Protein AF-A0A386B1X5-F1 (afdb_monomer)

Mean predicted aligned error: 3.67 Å

Organism: NCBI:txid170437

Structure (mmCIF, N/CA/C/O backbone):
data_AF-A0A386B1X5-F1
#
_entry.id   AF-A0A386B1X5-F1
#
loop_
_atom_site.group_PDB
_atom_site.id
_atom_site.type_symbol
_atom_site.label_atom_id
_atom_site.label_alt_id
_atom_site.label_comp_id
_atom_site.label_asym_id
_atom_site.label_entity_id
_atom_site.label_seq_id
_atom_site.pdbx_PDB_ins_code
_atom_site.Cartn_x
_atom_site.Cartn_y
_atom_site.Cartn_z
_atom_site.occupancy
_atom_site.B_iso_or_equiv
_atom_site.auth_seq_id
_atom_site.auth_comp_id
_atom_site.auth_asym_id
_atom_site.auth_atom_id
_atom_site.pdbx_PDB_model_nu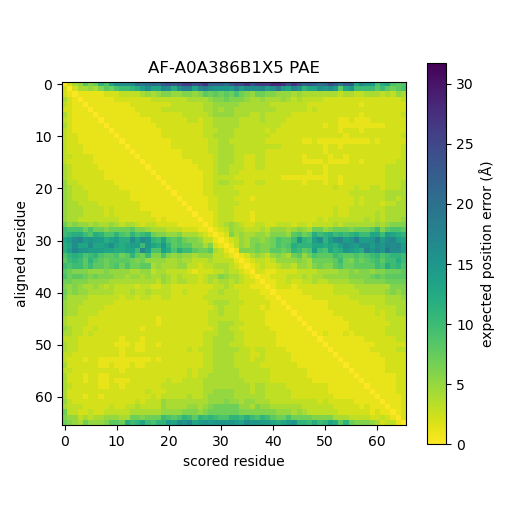m
ATOM 1 N N . MET A 1 1 ? -11.434 5.958 19.113 1.00 63.25 1 MET A N 1
ATOM 2 C CA . MET A 1 1 ? -11.377 4.851 18.136 1.00 63.25 1 MET A CA 1
ATOM 3 C C . MET A 1 1 ? -12.000 5.207 16.789 1.00 63.25 1 MET A C 1
ATOM 5 O O . MET A 1 1 ? -11.450 4.779 15.791 1.00 63.25 1 MET A O 1
ATOM 9 N N . ASN A 1 2 ? -13.025 6.071 16.715 1.00 82.38 2 ASN A N 1
ATOM 10 C CA . ASN A 1 2 ? -13.631 6.448 15.426 1.00 82.38 2 A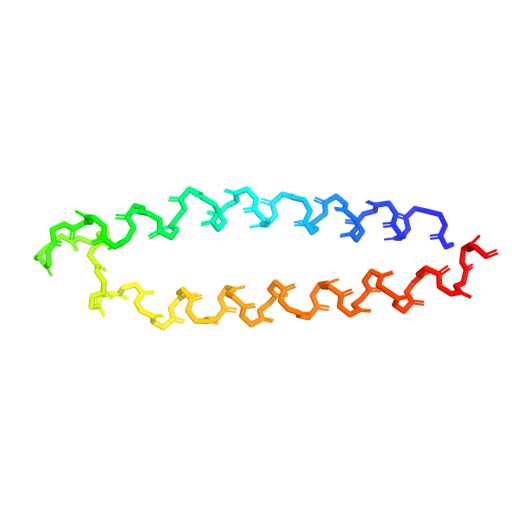SN A CA 1
ATOM 11 C C . ASN A 1 2 ? -12.694 7.264 14.500 1.00 82.38 2 ASN A C 1
ATOM 13 O O . ASN A 1 2 ? -12.457 6.851 13.374 1.00 82.38 2 ASN A O 1
ATOM 17 N N . LEU A 1 3 ? -12.066 8.351 14.980 1.00 92.50 3 LEU A N 1
ATOM 18 C CA . LEU A 1 3 ? -11.138 9.143 14.145 1.00 92.50 3 LEU A CA 1
ATOM 19 C C . LEU A 1 3 ? -9.906 8.339 13.699 1.00 92.50 3 LEU A C 1
ATOM 21 O O . LEU A 1 3 ? -9.563 8.353 12.523 1.00 92.50 3 LEU A O 1
ATOM 25 N N . LEU A 1 4 ? -9.262 7.608 14.617 1.00 93.50 4 LEU A N 1
ATOM 26 C CA . LEU A 1 4 ? -8.080 6.796 14.296 1.00 93.50 4 LEU A CA 1
ATOM 27 C C . LEU A 1 4 ? -8.408 5.707 13.260 1.00 93.50 4 LEU A C 1
ATOM 29 O O . LEU A 1 4 ? -7.659 5.523 12.307 1.00 93.50 4 LEU A O 1
ATOM 33 N N . PHE A 1 5 ? -9.548 5.026 13.418 1.00 94.56 5 PHE A N 1
ATOM 34 C CA . PHE A 1 5 ? -10.020 4.028 12.461 1.00 94.56 5 PHE A CA 1
ATOM 35 C C . PHE A 1 5 ? -10.344 4.652 11.098 1.00 94.56 5 PHE A C 1
ATOM 37 O O . PHE A 1 5 ? -9.892 4.141 10.079 1.00 94.56 5 PHE A O 1
ATOM 44 N N . GLN A 1 6 ? -11.035 5.796 11.062 1.00 95.31 6 GLN A N 1
ATOM 45 C CA . GLN A 1 6 ? -11.312 6.521 9.817 1.00 95.31 6 GLN A CA 1
ATOM 46 C C . GLN A 1 6 ? -10.024 6.938 9.092 1.00 95.31 6 GLN A C 1
ATOM 48 O O . GLN A 1 6 ? -9.913 6.730 7.886 1.00 95.31 6 GLN A O 1
ATOM 53 N N . PHE A 1 7 ? -9.026 7.462 9.812 1.00 96.69 7 PHE A N 1
ATOM 54 C CA . PHE A 1 7 ? -7.722 7.800 9.232 1.00 96.69 7 PHE A CA 1
ATOM 55 C C . PHE A 1 7 ? -6.959 6.570 8.738 1.00 96.69 7 PHE A C 1
ATOM 57 O O . PHE A 1 7 ? -6.323 6.642 7.685 1.00 96.69 7 PHE A O 1
ATOM 64 N N . ALA A 1 8 ? -7.026 5.446 9.456 1.00 96.25 8 ALA A N 1
ATOM 65 C CA . ALA A 1 8 ? -6.403 4.196 9.031 1.00 96.25 8 ALA A CA 1
ATOM 66 C C . ALA A 1 8 ? -7.044 3.667 7.739 1.00 96.25 8 ALA A C 1
ATOM 68 O O . ALA A 1 8 ? -6.332 3.327 6.797 1.00 96.25 8 ALA A O 1
ATOM 69 N N . VAL A 1 9 ? -8.378 3.680 7.653 1.00 96.81 9 VAL A N 1
ATOM 70 C CA . VAL A 1 9 ? -9.122 3.274 6.450 1.00 96.81 9 VAL A CA 1
ATOM 71 C C . VAL A 1 9 ? -8.859 4.229 5.285 1.00 96.81 9 VAL A C 1
ATOM 73 O O . VAL A 1 9 ? -8.621 3.776 4.169 1.00 96.81 9 VAL A O 1
ATOM 76 N N . PHE A 1 10 ? -8.840 5.543 5.527 1.00 97.62 10 PHE A N 1
ATOM 77 C CA . PHE A 1 10 ? -8.507 6.526 4.495 1.00 97.62 10 PHE A CA 1
ATOM 78 C C . PHE A 1 10 ? -7.074 6.346 3.979 1.00 97.62 10 PHE A C 1
ATOM 80 O O . PHE A 1 10 ? -6.856 6.323 2.770 1.00 97.62 10 PHE A O 1
ATOM 87 N N . SER A 1 11 ? -6.107 6.151 4.880 1.00 97.25 11 SER A N 1
ATOM 88 C CA . SER A 1 11 ? -4.716 5.858 4.517 1.00 97.25 11 SER A CA 1
ATOM 89 C C . SER A 1 11 ? -4.619 4.577 3.696 1.00 97.25 11 SER A C 1
ATOM 91 O O . SER A 1 11 ? -3.964 4.567 2.659 1.00 97.25 11 SER A O 1
ATOM 93 N N . PHE A 1 12 ? -5.316 3.515 4.108 1.00 98.00 12 PHE A N 1
ATOM 94 C CA . PHE A 1 12 ? -5.373 2.258 3.368 1.00 98.00 12 PHE A CA 1
ATOM 95 C C . PHE A 1 12 ? -5.948 2.441 1.957 1.00 98.00 12 PHE A C 1
ATOM 97 O O . PHE A 1 12 ? -5.371 1.947 0.986 1.00 98.00 12 PHE A O 1
ATOM 104 N N . LEU A 1 13 ? -7.038 3.199 1.819 1.00 97.94 13 LEU A N 1
ATOM 105 C CA . LEU A 1 13 ? -7.648 3.513 0.529 1.00 97.94 13 LEU A CA 1
ATOM 106 C C . LEU A 1 13 ? -6.687 4.304 -0.370 1.00 97.94 13 LEU A C 1
ATOM 108 O O . LEU A 1 13 ? -6.420 3.892 -1.497 1.00 97.94 13 LEU A O 1
ATOM 112 N N . ALA A 1 14 ? -6.134 5.410 0.132 1.00 98.06 14 ALA A N 1
ATOM 113 C CA . ALA A 1 14 ? -5.207 6.256 -0.616 1.00 98.06 14 ALA A CA 1
ATOM 114 C C . ALA A 1 14 ? -3.964 5.473 -1.066 1.00 98.06 14 ALA A C 1
ATOM 116 O O . ALA A 1 14 ? -3.556 5.556 -2.224 1.00 98.06 14 ALA A O 1
ATOM 117 N N . PHE A 1 15 ? -3.399 4.652 -0.178 1.00 97.81 15 PHE A N 1
ATOM 118 C CA . PHE A 1 15 ? -2.235 3.832 -0.492 1.00 97.81 15 PHE A CA 1
ATOM 119 C C . PHE A 1 15 ? -2.556 2.734 -1.516 1.00 97.81 15 PHE A C 1
ATOM 121 O O . PHE A 1 15 ? -1.745 2.450 -2.396 1.00 97.81 15 PHE A O 1
ATOM 128 N N . SER A 1 16 ? -3.763 2.163 -1.463 1.00 98.06 16 SER A N 1
ATOM 129 C CA . SER A 1 16 ? -4.246 1.221 -2.479 1.00 98.06 16 SER A CA 1
ATOM 130 C C . SER A 1 16 ? -4.335 1.873 -3.857 1.00 98.06 16 SER A C 1
ATOM 132 O O . SER A 1 16 ? -3.908 1.271 -4.836 1.00 98.06 16 SER A O 1
ATOM 134 N N . PHE A 1 17 ? -4.826 3.114 -3.945 1.00 98.19 17 PHE A N 1
ATOM 135 C CA . PHE A 1 17 ? -4.850 3.859 -5.208 1.00 98.19 17 PHE A CA 1
ATOM 136 C C . P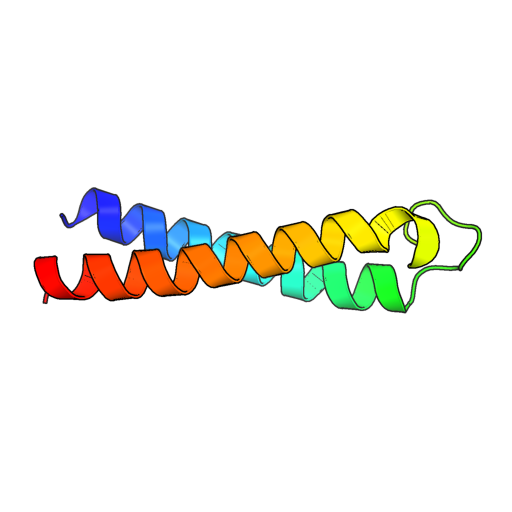HE A 1 17 ? -3.445 4.137 -5.748 1.00 98.19 17 PHE A C 1
ATOM 138 O O . PHE A 1 17 ? -3.207 3.962 -6.943 1.00 98.19 17 PHE A O 1
ATOM 145 N N . LEU A 1 18 ? -2.502 4.514 -4.877 1.00 97.06 18 LEU A N 1
ATOM 146 C CA . LEU A 1 18 ? -1.105 4.704 -5.274 1.00 97.06 18 LEU A CA 1
ATOM 147 C C . LEU A 1 18 ? -0.505 3.420 -5.848 1.00 97.06 18 LEU A C 1
ATOM 149 O O . LEU A 1 18 ? 0.136 3.470 -6.893 1.00 97.06 18 LEU A O 1
ATOM 153 N N . LEU A 1 19 ? -0.747 2.269 -5.216 1.00 97.25 19 LEU A N 1
ATOM 154 C CA . LEU A 1 19 ? -0.291 0.979 -5.735 1.00 97.25 19 LEU A CA 1
ATOM 155 C C . LEU A 1 19 ? -1.020 0.573 -7.020 1.00 97.25 19 LEU A C 1
ATOM 157 O O . LEU A 1 19 ? -0.376 0.078 -7.940 1.00 97.25 19 LEU A O 1
ATOM 161 N N . ALA A 1 20 ? -2.327 0.821 -7.129 1.00 97.81 20 ALA A N 1
ATOM 162 C CA . ALA A 1 20 ? -3.115 0.496 -8.318 1.00 97.81 20 ALA A CA 1
ATOM 163 C C . ALA A 1 20 ? -2.611 1.220 -9.576 1.00 97.81 20 ALA A C 1
ATOM 165 O O . ALA A 1 20 ? -2.700 0.672 -10.671 1.00 97.81 20 ALA A O 1
ATOM 166 N N . ILE A 1 21 ? -2.060 2.427 -9.420 1.00 96.69 21 ILE A N 1
ATOM 167 C CA . ILE A 1 21 ? -1.431 3.185 -10.508 1.00 96.69 21 ILE A CA 1
ATOM 168 C C . ILE A 1 21 ? 0.052 2.814 -10.635 1.00 96.69 21 ILE A C 1
ATOM 170 O O . ILE A 1 21 ? 0.530 2.512 -11.726 1.00 96.69 21 ILE A O 1
ATOM 174 N N . GLY A 1 22 ? 0.790 2.815 -9.524 1.00 94.62 22 GLY A N 1
ATOM 175 C CA . GLY A 1 22 ? 2.240 2.634 -9.506 1.00 94.62 22 GLY A CA 1
ATOM 176 C C . GLY A 1 22 ? 2.692 1.256 -9.979 1.00 94.62 22 GLY A C 1
ATOM 177 O O . GLY A 1 22 ? 3.692 1.158 -10.683 1.00 94.62 22 GLY A O 1
ATOM 178 N N . VAL A 1 23 ? 1.947 0.195 -9.654 1.00 96.12 23 VAL A N 1
ATOM 179 C CA . VAL A 1 23 ? 2.284 -1.177 -10.062 1.00 96.12 23 VAL A CA 1
ATOM 180 C C . VAL A 1 23 ? 2.268 -1.322 -11.597 1.00 96.12 23 VAL A C 1
ATOM 182 O O . VAL A 1 23 ? 3.311 -1.683 -12.147 1.00 96.12 23 VAL A O 1
ATOM 185 N N . PRO A 1 24 ? 1.173 -1.004 -12.327 1.00 95.25 24 PRO A N 1
ATOM 186 C CA . PRO A 1 24 ? 1.182 -1.018 -13.791 1.00 95.25 24 PRO A CA 1
ATOM 187 C C . PRO A 1 24 ? 2.228 -0.091 -14.402 1.00 95.25 24 PRO A C 1
ATOM 189 O O . PRO A 1 24 ? 2.895 -0.480 -15.355 1.00 95.25 24 PRO A O 1
ATOM 192 N N . VAL A 1 25 ? 2.385 1.117 -13.852 1.00 94.94 25 VAL A N 1
ATOM 193 C CA . VAL A 1 25 ? 3.331 2.107 -14.377 1.00 94.94 25 VAL A CA 1
ATOM 194 C C . VAL A 1 25 ? 4.764 1.586 -14.311 1.00 94.94 25 VAL A C 1
ATOM 196 O O . VAL A 1 25 ? 5.486 1.690 -15.298 1.00 94.94 25 VAL A O 1
ATOM 199 N N . VAL A 1 26 ? 5.169 0.979 -13.193 1.00 94.88 26 VAL A N 1
ATOM 200 C CA . VAL A 1 26 ? 6.528 0.443 -13.065 1.00 94.88 26 VAL A CA 1
ATOM 201 C C . VAL A 1 26 ? 6.737 -0.812 -13.908 1.00 94.88 26 VAL A C 1
ATOM 203 O O . VAL A 1 26 ? 7.816 -1.011 -14.465 1.00 94.88 26 VAL A O 1
ATOM 206 N N . PHE A 1 27 ? 5.719 -1.666 -14.026 1.00 93.44 27 PHE A N 1
ATOM 207 C CA . PHE A 1 27 ? 5.830 -2.877 -14.838 1.00 93.44 27 PHE A CA 1
ATOM 208 C C . PHE A 1 27 ? 5.822 -2.609 -16.345 1.00 93.44 27 PHE A C 1
ATOM 210 O O . PHE A 1 27 ? 6.459 -3.354 -17.084 1.00 93.44 27 PHE A O 1
ATOM 217 N N . ALA A 1 28 ? 5.124 -1.569 -16.802 1.00 94.00 28 ALA A N 1
ATOM 218 C CA . ALA A 1 28 ? 5.114 -1.152 -18.203 1.00 94.00 28 ALA A CA 1
ATOM 219 C C . ALA A 1 28 ? 6.226 -0.142 -18.543 1.00 94.00 28 ALA A C 1
ATOM 221 O O . ALA A 1 28 ? 6.446 0.145 -19.719 1.00 94.00 28 ALA A O 1
ATOM 222 N N . GLY A 1 29 ? 6.898 0.417 -17.532 1.00 89.44 29 GLY A N 1
ATOM 223 C CA . GLY A 1 29 ? 7.973 1.386 -17.700 1.00 89.44 29 GLY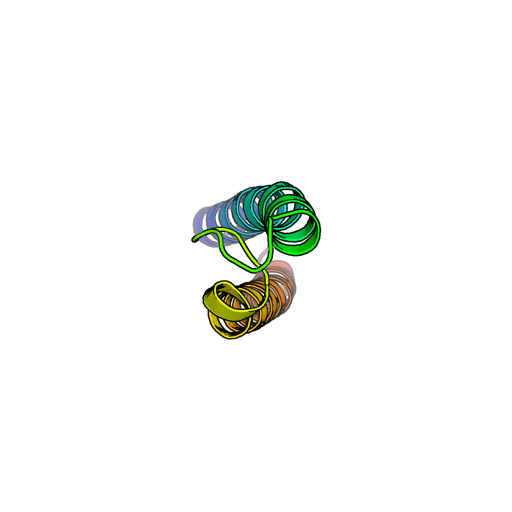 A CA 1
ATOM 224 C C . GLY A 1 29 ? 9.166 0.801 -18.453 1.00 89.44 29 GLY A C 1
ATOM 225 O O . GLY A 1 29 ? 9.556 -0.348 -18.237 1.00 89.44 29 GLY A O 1
ATOM 226 N N . ASP A 1 30 ? 9.767 1.611 -19.325 1.00 86.12 30 ASP A N 1
ATOM 227 C CA . ASP A 1 30 ? 10.966 1.227 -20.070 1.00 86.12 30 ASP A CA 1
ATOM 228 C C . ASP A 1 30 ? 12.094 0.841 -19.084 1.00 86.12 30 ASP A C 1
ATOM 230 O O . ASP A 1 30 ? 12.339 1.602 -18.136 1.00 86.12 30 ASP A O 1
ATOM 234 N N . PRO A 1 31 ? 12.798 -0.295 -19.277 1.00 76.38 31 PRO A N 1
ATOM 235 C CA . PRO A 1 31 ? 13.869 -0.753 -18.387 1.00 76.38 31 PRO A CA 1
ATOM 236 C C . PRO A 1 31 ? 15.001 0.255 -18.159 1.00 76.38 31 PRO A C 1
ATOM 238 O O . PRO A 1 31 ? 15.704 0.149 -17.155 1.00 76.38 31 PRO A O 1
ATOM 241 N N . MET A 1 32 ? 15.197 1.196 -19.085 1.00 77.44 32 MET A N 1
ATOM 242 C CA . MET A 1 32 ? 16.233 2.228 -19.036 1.00 77.44 32 MET A CA 1
ATOM 243 C C . MET A 1 32 ? 15.709 3.578 -18.513 1.00 77.44 32 MET A C 1
ATOM 245 O O . MET A 1 32 ? 16.476 4.530 -18.378 1.00 77.44 32 MET A O 1
ATOM 249 N N . SER A 1 33 ? 14.411 3.669 -18.201 1.00 79.00 33 SER A N 1
ATOM 250 C CA . SER A 1 33 ? 13.769 4.854 -17.626 1.00 79.00 33 SER A CA 1
ATOM 251 C C . SER A 1 33 ? 13.716 4.806 -16.096 1.00 79.00 33 SER A C 1
ATOM 253 O O . SER A 1 33 ? 13.694 3.738 -15.486 1.00 79.00 33 SER A O 1
ATOM 255 N N . THR A 1 34 ? 13.615 5.973 -15.457 1.00 84.19 34 THR A N 1
ATOM 256 C CA . THR A 1 34 ? 13.500 6.106 -13.991 1.00 84.19 34 THR A CA 1
ATOM 257 C C . THR A 1 34 ? 12.214 5.511 -13.415 1.00 84.19 34 THR A C 1
ATOM 259 O O . THR A 1 34 ? 12.121 5.327 -12.205 1.00 84.19 34 THR A O 1
ATOM 262 N N . LEU A 1 35 ? 11.225 5.195 -14.257 1.00 85.62 35 LEU A N 1
ATOM 263 C CA . LEU A 1 35 ? 10.010 4.479 -13.869 1.00 85.62 35 LEU A CA 1
ATOM 264 C C . LEU A 1 35 ? 10.085 2.976 -14.166 1.00 85.62 35 LEU A C 1
ATOM 266 O O . LEU A 1 35 ? 9.117 2.271 -13.923 1.00 85.62 35 LEU A O 1
ATOM 270 N N . GLY A 1 36 ? 11.210 2.457 -14.655 1.00 89.69 36 GLY A N 1
ATOM 271 C CA . GLY A 1 36 ? 11.372 1.034 -14.931 1.00 89.69 36 GLY A CA 1
ATOM 272 C C . GLY A 1 36 ? 11.434 0.167 -13.668 1.00 89.69 36 GLY A C 1
ATOM 273 O O . GLY A 1 36 ? 11.731 0.628 -12.559 1.00 89.69 36 GLY A O 1
ATOM 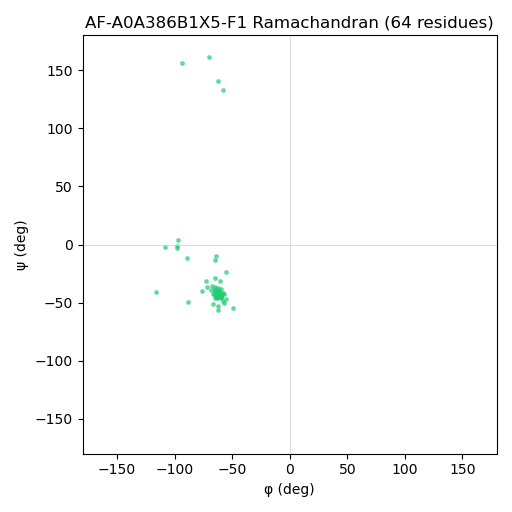274 N N . TRP A 1 37 ? 11.197 -1.134 -13.856 1.00 91.00 37 TRP A N 1
ATOM 275 C CA . TRP A 1 37 ? 11.217 -2.145 -12.794 1.00 91.00 37 TRP A CA 1
ATOM 276 C C . TRP A 1 37 ? 12.524 -2.192 -11.999 1.00 91.00 37 TRP A C 1
ATOM 278 O O . TRP A 1 37 ? 12.477 -2.226 -10.772 1.00 91.00 37 TRP A O 1
ATOM 288 N N . ASN A 1 38 ? 13.682 -2.198 -12.667 1.00 90.00 38 ASN A N 1
ATOM 289 C CA . ASN A 1 38 ? 14.971 -2.389 -11.992 1.00 90.00 38 ASN A CA 1
ATOM 290 C C . ASN A 1 38 ? 15.254 -1.310 -10.940 1.00 90.00 38 ASN A C 1
ATOM 292 O O . ASN A 1 38 ? 15.758 -1.640 -9.869 1.00 90.00 38 ASN A O 1
ATOM 296 N N . GLU A 1 39 ? 14.876 -0.062 -11.219 1.00 91.44 39 GLU A N 1
ATOM 297 C CA . GLU A 1 39 ? 15.081 1.064 -10.304 1.00 91.44 39 GLU A CA 1
ATOM 298 C C . GLU A 1 39 ? 14.068 1.055 -9.149 1.00 91.44 39 GLU A C 1
ATOM 300 O O . GLU A 1 39 ? 14.406 1.292 -7.992 1.00 91.44 39 GLU A O 1
ATOM 305 N N . ASN A 1 40 ? 12.808 0.717 -9.437 1.00 94.00 40 ASN A N 1
ATOM 306 C CA . ASN A 1 40 ? 11.711 0.864 -8.476 1.00 94.00 40 ASN A CA 1
ATOM 307 C C . ASN A 1 40 ? 11.359 -0.420 -7.720 1.00 94.00 40 ASN A C 1
ATOM 309 O O . ASN A 1 40 ? 10.500 -0.387 -6.838 1.00 94.00 40 ASN A O 1
ATOM 313 N N . LYS A 1 41 ? 12.006 -1.549 -8.028 1.00 93.06 41 LYS A N 1
ATOM 314 C CA . LYS A 1 41 ? 11.710 -2.867 -7.449 1.00 93.06 41 LYS A CA 1
ATOM 315 C C . LYS A 1 41 ? 11.627 -2.826 -5.923 1.00 93.06 41 LYS A C 1
ATOM 317 O O . LYS A 1 41 ? 10.619 -3.229 -5.348 1.00 93.06 41 LYS A O 1
ATOM 322 N N . THR A 1 42 ? 12.671 -2.326 -5.264 1.00 95.69 42 THR A N 1
ATOM 323 C CA . THR A 1 42 ? 12.741 -2.273 -3.793 1.00 95.69 42 THR A CA 1
ATOM 324 C C . THR A 1 42 ? 11.662 -1.364 -3.212 1.00 95.69 42 THR A C 1
ATOM 326 O O . THR A 1 42 ? 11.011 -1.724 -2.230 1.00 95.69 42 THR A O 1
ATOM 329 N N . THR A 1 43 ? 11.421 -0.215 -3.843 1.00 95.12 43 THR A N 1
ATOM 330 C CA . THR A 1 43 ? 10.367 0.729 -3.456 1.00 95.12 43 THR A CA 1
ATOM 331 C C . THR A 1 43 ? 8.986 0.087 -3.544 1.00 95.12 43 THR A C 1
ATOM 333 O O . THR A 1 43 ? 8.209 0.180 -2.597 1.00 95.12 43 THR A O 1
ATOM 336 N N . LEU A 1 44 ? 8.697 -0.638 -4.628 1.00 95.94 44 LEU A N 1
ATOM 337 C CA . LEU A 1 44 ? 7.436 -1.356 -4.817 1.00 95.94 44 LEU A CA 1
ATOM 338 C C . LEU A 1 44 ? 7.233 -2.461 -3.783 1.00 95.94 44 LEU A C 1
ATOM 340 O O . LEU A 1 44 ? 6.163 -2.545 -3.186 1.00 95.94 44 LEU A O 1
ATOM 344 N N . PHE A 1 45 ? 8.262 -3.267 -3.510 1.00 96.19 45 PHE A N 1
ATOM 345 C CA . PHE A 1 45 ? 8.191 -4.281 -2.455 1.00 96.19 45 PHE A CA 1
ATOM 346 C C . PHE A 1 45 ? 7.957 -3.662 -1.074 1.00 96.19 45 PHE A C 1
ATOM 348 O O . PHE A 1 45 ? 7.156 -4.177 -0.295 1.00 96.19 45 PHE A O 1
ATOM 355 N N . THR A 1 46 ? 8.602 -2.530 -0.789 1.00 97.12 46 THR A N 1
ATOM 356 C CA . THR A 1 46 ? 8.426 -1.806 0.477 1.00 97.12 46 THR A CA 1
ATOM 357 C C . THR A 1 46 ? 7.012 -1.237 0.589 1.00 97.12 46 THR A C 1
ATOM 359 O O . THR A 1 46 ? 6.376 -1.364 1.633 1.00 97.12 46 THR A O 1
ATOM 362 N N . ALA A 1 47 ? 6.485 -0.671 -0.497 1.00 96.62 47 ALA A N 1
ATOM 363 C CA . ALA A 1 47 ? 5.126 -0.151 -0.556 1.00 96.62 47 ALA A CA 1
ATOM 364 C C . ALA A 1 47 ? 4.085 -1.267 -0.357 1.00 96.62 47 ALA A C 1
ATOM 366 O O . ALA A 1 47 ? 3.169 -1.112 0.446 1.00 96.62 47 ALA A O 1
ATOM 367 N N . ILE A 1 48 ? 4.251 -2.426 -1.001 1.00 97.06 48 ILE A N 1
ATOM 368 C CA . ILE A 1 48 ? 3.374 -3.589 -0.790 1.00 97.06 48 ILE A CA 1
ATOM 369 C C . ILE A 1 48 ? 3.449 -4.077 0.666 1.00 97.06 48 ILE A C 1
ATOM 371 O O . ILE A 1 48 ? 2.418 -4.368 1.269 1.00 97.06 48 ILE A O 1
ATOM 375 N N . GLY A 1 49 ? 4.646 -4.117 1.260 1.00 97.62 49 GLY A N 1
ATOM 376 C CA . GLY A 1 49 ? 4.818 -4.451 2.676 1.00 97.62 49 GLY A CA 1
ATOM 377 C C . GLY A 1 49 ? 4.073 -3.485 3.602 1.00 97.62 49 GLY A C 1
ATOM 378 O O . GLY A 1 49 ? 3.344 -3.921 4.492 1.00 97.62 49 GLY A O 1
ATOM 379 N N . LEU A 1 50 ? 4.186 -2.175 3.360 1.00 97.69 50 LEU A N 1
ATOM 380 C CA . LEU A 1 50 ? 3.457 -1.156 4.120 1.00 97.69 50 LEU A CA 1
ATOM 381 C C . LEU A 1 50 ? 1.938 -1.281 3.940 1.00 97.69 50 LEU A C 1
ATOM 383 O O . LEU A 1 50 ? 1.189 -1.175 4.910 1.00 97.69 50 LEU A O 1
ATOM 387 N N . TRP A 1 51 ? 1.478 -1.556 2.720 1.00 98.19 51 TRP A N 1
ATOM 388 C CA . TRP A 1 51 ? 0.069 -1.815 2.431 1.00 98.19 51 TRP A CA 1
ATOM 389 C C . TRP A 1 51 ? -0.459 -3.020 3.214 1.00 98.19 51 TRP A C 1
ATOM 391 O O . TRP A 1 51 ? -1.536 -2.950 3.802 1.00 98.19 51 TRP A O 1
ATOM 401 N N . PHE A 1 52 ? 0.324 -4.096 3.311 1.00 97.94 52 PHE A N 1
ATOM 402 C CA . PHE A 1 52 ? -0.038 -5.276 4.095 1.00 97.94 52 PHE A CA 1
ATOM 403 C C . PHE A 1 52 ? -0.127 -4.971 5.599 1.00 97.94 52 PHE A C 1
ATOM 405 O O . PHE A 1 52 ? -1.060 -5.413 6.269 1.00 97.94 52 PHE A O 1
ATOM 412 N N . LEU A 1 53 ? 0.780 -4.147 6.134 1.00 98.00 53 LEU A N 1
ATOM 413 C CA . LEU A 1 53 ? 0.686 -3.661 7.516 1.00 98.00 53 LEU A CA 1
ATOM 414 C C . LEU A 1 53 ? -0.577 -2.821 7.751 1.00 98.00 53 LEU A C 1
ATOM 416 O O . LEU A 1 53 ? -1.213 -2.960 8.796 1.00 98.00 53 LEU A O 1
ATOM 420 N N . LEU A 1 54 ? -0.974 -1.988 6.781 1.00 97.44 54 LEU A N 1
ATOM 421 C CA . LEU A 1 54 ? -2.214 -1.210 6.854 1.00 97.44 54 LEU A CA 1
ATOM 422 C C . LEU A 1 54 ? -3.458 -2.110 6.910 1.00 97.44 54 LEU A C 1
ATOM 424 O O . LEU A 1 54 ? -4.373 -1.801 7.670 1.00 97.44 54 LEU A O 1
ATOM 428 N N . VAL A 1 55 ? -3.481 -3.239 6.186 1.00 98.12 55 VAL A N 1
ATOM 429 C CA . VAL A 1 55 ? -4.574 -4.231 6.280 1.00 98.12 55 VAL A CA 1
ATOM 430 C C . VAL A 1 55 ? -4.730 -4.729 7.717 1.00 98.12 55 VAL A C 1
ATOM 432 O O . VAL A 1 55 ? -5.832 -4.690 8.267 1.00 98.12 55 VAL A O 1
ATOM 435 N N . PHE A 1 56 ? -3.63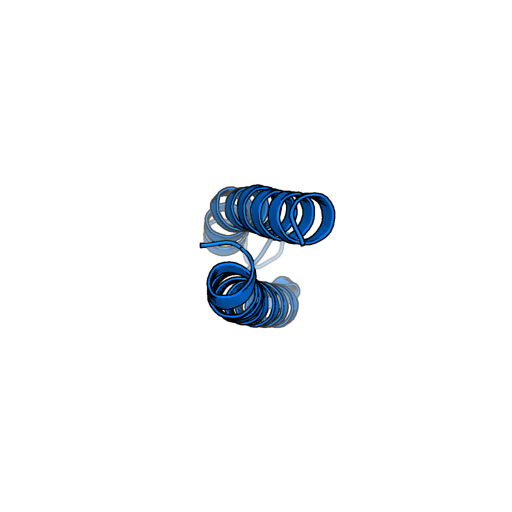5 -5.157 8.354 1.00 97.75 56 PHE A N 1
ATOM 436 C CA . PHE A 1 56 ? -3.691 -5.616 9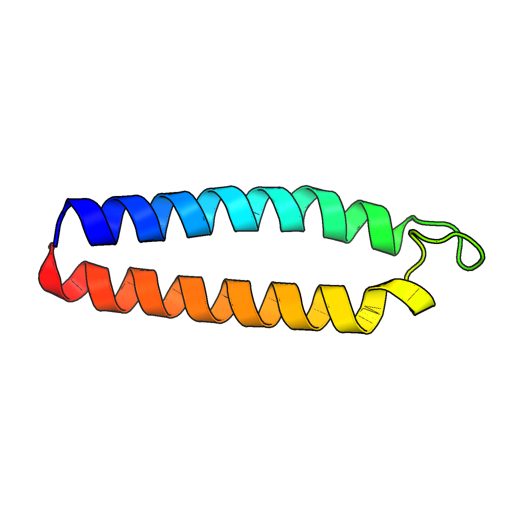.743 1.00 97.75 56 PHE A CA 1
ATOM 437 C C . PHE A 1 56 ? -4.072 -4.504 10.707 1.00 97.75 56 PHE A C 1
ATOM 439 O O . PHE A 1 56 ? -4.870 -4.740 11.608 1.00 97.75 56 PHE A O 1
ATOM 446 N N . LEU A 1 57 ? -3.536 -3.297 10.519 1.00 96.31 57 LEU A N 1
ATOM 447 C CA . LEU A 1 57 ? -3.874 -2.153 11.357 1.00 96.31 57 LEU A CA 1
ATOM 448 C C . LEU A 1 57 ? -5.381 -1.879 11.319 1.00 96.31 57 LEU A C 1
ATOM 450 O O . LEU A 1 57 ? -6.004 -1.765 12.370 1.00 96.31 57 LEU A O 1
ATOM 454 N N . VAL A 1 58 ? -5.979 -1.828 10.125 1.00 96.81 58 VAL A N 1
ATOM 455 C CA . VAL A 1 58 ? -7.427 -1.635 9.964 1.00 96.81 58 VAL A CA 1
ATOM 456 C C . VAL A 1 58 ? -8.209 -2.781 10.609 1.00 96.81 58 VAL A C 1
ATOM 458 O O . VAL A 1 58 ? -9.168 -2.516 11.329 1.00 96.81 58 VAL A O 1
ATOM 461 N N . GLY A 1 59 ? -7.787 -4.035 10.415 1.00 96.44 59 GLY A N 1
ATOM 462 C CA . GLY A 1 59 ? -8.432 -5.205 11.019 1.00 96.44 59 GLY A CA 1
ATOM 463 C C . GLY A 1 59 ? -8.382 -5.207 12.550 1.00 96.44 59 GLY A C 1
ATOM 464 O O . GLY A 1 59 ? -9.392 -5.458 13.197 1.00 96.44 59 GLY A O 1
ATO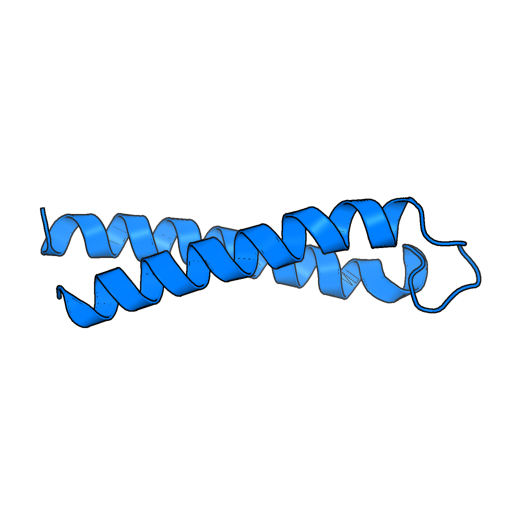M 465 N N . ILE A 1 60 ? -7.238 -4.861 13.143 1.00 96.00 60 ILE A N 1
ATOM 466 C CA . ILE A 1 60 ? -7.083 -4.745 14.600 1.00 96.00 60 ILE A CA 1
ATOM 467 C C . ILE A 1 60 ? -7.955 -3.609 15.138 1.00 96.00 60 ILE A C 1
ATOM 469 O O . ILE A 1 60 ? -8.655 -3.791 16.130 1.00 96.00 60 ILE A O 1
ATOM 473 N N . LEU A 1 61 ? -7.933 -2.442 14.486 1.00 95.38 61 L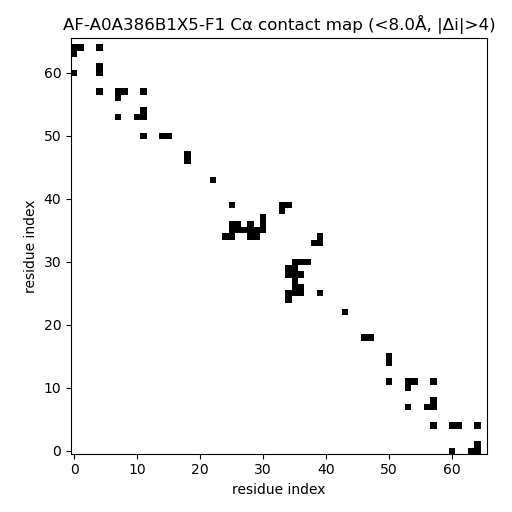EU A N 1
ATOM 474 C CA . LEU A 1 61 ? -8.734 -1.290 14.902 1.00 95.38 61 LEU A CA 1
ATOM 475 C C . LEU A 1 61 ? -10.241 -1.544 14.771 1.00 95.38 61 LEU A C 1
ATOM 477 O O . LEU A 1 61 ? -11.006 -0.985 15.555 1.00 95.38 61 LEU A O 1
ATOM 481 N N . ASN A 1 62 ? -10.660 -2.398 13.831 1.00 94.56 62 ASN A N 1
ATOM 482 C CA . ASN A 1 62 ? -12.054 -2.806 13.671 1.00 94.56 62 ASN A CA 1
ATOM 483 C C . ASN A 1 62 ? -12.609 -3.439 14.959 1.00 94.56 62 ASN A C 1
ATOM 485 O O . ASN A 1 62 ? -13.680 -3.032 15.398 1.00 94.56 62 ASN A O 1
ATOM 489 N N . SER A 1 63 ? -11.834 -4.300 15.630 1.00 93.50 63 SER A N 1
ATOM 490 C CA . SER A 1 63 ? -12.211 -4.973 16.887 1.00 93.50 63 SER A CA 1
ATOM 491 C C . SER A 1 63 ? -12.422 -4.042 18.093 1.00 93.50 63 SER A C 1
ATOM 493 O O . SER A 1 63 ? -12.863 -4.496 19.144 1.00 93.50 63 SER A O 1
ATOM 495 N N . PHE A 1 64 ? -12.062 -2.758 17.985 1.00 91.69 64 PHE A N 1
ATOM 496 C CA . PHE A 1 64 ? -12.286 -1.743 19.026 1.00 91.69 64 PHE A CA 1
ATOM 497 C C . PHE A 1 64 ? -13.377 -0.728 18.652 1.00 91.69 64 PHE A C 1
ATOM 499 O O . PHE A 1 64 ? -13.632 0.210 19.413 1.00 91.69 64 PHE A O 1
ATOM 506 N N . VAL A 1 65 ? -13.952 -0.847 17.454 1.00 89.75 65 VAL A N 1
ATOM 507 C CA . VAL A 1 65 ? -14.967 0.071 16.917 1.00 89.75 65 VAL A CA 1
ATOM 508 C C . VAL A 1 65 ? -16.303 -0.635 16.706 1.00 89.75 65 VAL A C 1
ATOM 510 O O . VAL A 1 65 ? -17.333 -0.021 16.982 1.00 89.75 65 VAL A O 1
ATOM 513 N N . VAL A 1 66 ? -16.272 -1.870 16.200 1.00 85.69 66 VAL A N 1
ATOM 514 C CA . VAL A 1 66 ? -17.438 -2.733 15.952 1.00 85.69 66 VAL A CA 1
ATOM 515 C C . VAL A 1 66 ? -17.649 -3.650 17.147 1.00 85.69 66 VAL A C 1
ATOM 517 O O . VAL A 1 66 ? -18.808 -3.728 17.606 1.00 85.69 66 VAL A O 1
#

Solvent-accessible surface area (backbone atoms only — not comparable to full-atom values): 3665 Å² total; per-residue (Å²): 97,66,67,64,44,50,51,44,47,50,50,44,52,55,52,49,53,51,46,68,50,48,52,57,49,24,72,70,28,53,78,91,41,91,52,2,43,82,76,40,45,67,59,52,55,51,51,53,53,52,52,54,52,39,52,52,52,43,57,58,46,42,76,72,68,113

Radius of gyration: 14.86 Å; Cα contacts (8 Å, |Δi|>4): 41; chains: 1; bounding box: 34×15×39 Å

InterPro domains:
  IPR002644 Photosystem II PsbZ, reaction centre [MF_00644] (1-66)
  IPR002644 Photosystem II PsbZ, reaction centre [PF01737] (4-65)
  IPR002644 Photosystem II PsbZ, reaction centre [PTHR34971] (1-65)
  IPR002644 Photosystem II PsbZ, reaction centre [TIGR03043] (4-65)
  IPR036512 Photosystem II PsbZ superfamily [G3DSA:1.10.287.740] (1-66)
  IPR036512 Photosystem II PsbZ superfamily [SSF161055] (1-66)

pLDDT: mean 93.43, std 6.32, range [63.25, 98.19]

Foldseek 3Di:
DVVVLVVLVVVLVVLVVVLVVLVVQQPVDDCPDCSHCVNCVVVSVVSVVVSVVSVVVNVVVVVVVD

Secondary structure (DSSP, 8-state):
-HHHHHHHHHHHHHHHHHHHHHHHHHHHS-TTSTTSHHHHHHHHHHHHHHHHHHHHHHHHHHTTT-

Sequence (66 aa):
MNLLFQFAVFSFLAFSFLLAIGVPVVFAGDPMSTLGWNENKTTLFTAIGLWFLLVFLVGILNSFVV